Protein AF-A0A1B2Z4B9-F1 (afdb_monomer)

Secondary structure (DSSP, 8-state):
--------------------EEEEEEEETTEEEEEEE--TTS--EEEEEEEESSS-EEEEEEEEE-TT-SS-B-S-STT-SEEEEEEE----SS---EEEEEEESSTTPPPEEEEEE--TT-

Sequence (122 aa):
MKNWVFLLLFAFVICSCGTPKASVLQKSPSVFLVSVDKKATSPMDVIDVQLSDGEQWVSGSFQYIDESGSGEAILSSKGYDSFGLLVSAPKLPFNPIKAMVSYRTEKDGIIKSILVEFDSNN

Mean predicted aligned error: 9.07 Å

Nearest PDB structures (foldseek):
  6wn1-assembly2_F  TM=4.842E-01  e=2.095E-02  Homo sapiens
  5t33-assembly1_L  TM=4.746E-01  e=2.518E+00  Homo sapiens
  4imk-assembly1_D  TM=5.478E-01  e=7.387E+00  Homo sapiens
  6rcv-assembly1_B-2  TM=5.009E-01  e=9.162E+00  Homo sapiens
  2rcj-assembly1_C  TM=4.605E-01  e=7.796E+00  Homo sapiens

Solvent-accessible surface area (backbone atoms only — not comparable to full-atom values): 7235 Å² total; per-residue (Å²): 135,80,88,81,89,82,75,81,76,77,74,78,76,74,74,75,78,64,68,69,46,62,47,46,45,79,78,48,94,39,32,34,42,36,30,38,42,42,45,31,88,48,47,52,46,80,76,49,41,32,39,17,64,84,86,53,80,46,76,34,53,70,44,48,25,38,56,83,66,84,70,56,72,42,96,64,56,60,67,36,38,56,30,15,31,49,31,39,39,72,86,59,98,64,71,65,47,32,39,37,44,30,28,22,60,47,92,94,42,73,76,45,74,48,81,29,61,49,67,88,87,122

pLDDT: mean 84.18, std 16.45, range [40.69, 97.38]

Structure (mmCIF, N/CA/C/O backbone):
data_AF-A0A1B2Z4B9-F1
#
_entry.id   AF-A0A1B2Z4B9-F1
#
loop_
_atom_site.group_PDB
_atom_site.id
_atom_site.type_symbol
_atom_site.label_atom_id
_atom_site.label_alt_id
_atom_site.label_comp_id
_atom_site.label_asym_id
_atom_site.label_entity_id
_atom_site.label_seq_id
_atom_site.pdbx_PDB_ins_code
_atom_site.Cartn_x
_atom_site.Cartn_y
_atom_site.Cartn_z
_atom_site.occupancy
_atom_site.B_iso_or_equiv
_atom_site.auth_seq_id
_atom_site.auth_comp_id
_atom_site.auth_asym_id
_atom_site.auth_atom_id
_atom_site.pdbx_PDB_model_num
ATOM 1 N N . MET A 1 1 ? 36.233 47.214 -27.551 1.00 40.69 1 MET A N 1
ATOM 2 C CA . MET A 1 1 ? 35.372 46.434 -28.466 1.00 40.69 1 MET A CA 1
ATOM 3 C C . MET A 1 1 ? 35.390 44.977 -28.028 1.00 40.69 1 MET A C 1
ATOM 5 O O . MET A 1 1 ? 36.482 44.459 -27.864 1.00 40.69 1 MET A O 1
ATOM 9 N N . LYS A 1 2 ? 34.194 44.371 -27.892 1.00 42.38 2 LYS A N 1
ATOM 10 C CA . LYS A 1 2 ? 33.893 42.919 -27.866 1.00 42.38 2 LYS A CA 1
ATOM 11 C C . LYS A 1 2 ? 34.402 42.161 -26.617 1.00 42.38 2 LYS A C 1
ATOM 13 O O . LYS A 1 2 ? 35.585 41.887 -26.503 1.00 42.38 2 LYS A O 1
ATOM 18 N N . ASN A 1 3 ? 33.554 42.018 -25.583 1.00 50.06 3 ASN A N 1
ATOM 19 C CA . ASN A 1 3 ? 32.913 40.763 -25.112 1.00 50.06 3 ASN A CA 1
ATOM 20 C C . ASN A 1 3 ? 33.749 39.487 -25.400 1.00 50.06 3 ASN A C 1
ATOM 22 O O . ASN A 1 3 ? 34.344 39.354 -26.460 1.00 50.06 3 ASN A O 1
ATOM 26 N N . TRP A 1 4 ? 33.816 38.494 -24.522 1.00 49.75 4 TRP A N 1
ATOM 27 C CA . TRP A 1 4 ? 32.738 37.527 -24.336 1.00 49.75 4 TRP A CA 1
ATOM 28 C C . TRP A 1 4 ? 32.944 36.795 -23.000 1.00 49.75 4 TRP A C 1
ATOM 30 O O . TRP A 1 4 ? 33.949 36.124 -22.779 1.00 49.75 4 TRP A O 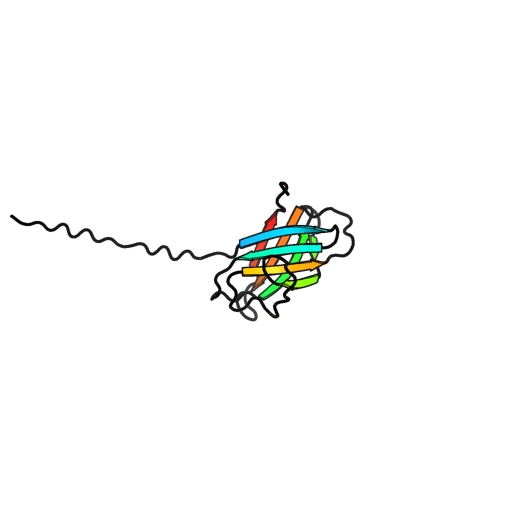1
ATOM 40 N N . VAL A 1 5 ? 31.958 36.943 -22.119 1.00 53.91 5 VAL A N 1
ATOM 41 C CA . VAL A 1 5 ? 31.769 36.158 -20.900 1.00 53.91 5 VAL A CA 1
ATOM 42 C C . VAL A 1 5 ? 31.387 34.738 -21.323 1.00 53.91 5 VAL A C 1
ATOM 44 O O . VAL A 1 5 ? 30.265 34.509 -21.765 1.00 53.91 5 VAL A O 1
ATOM 47 N N . PHE A 1 6 ? 32.306 33.781 -21.205 1.00 52.16 6 PHE A N 1
ATOM 48 C CA . PHE A 1 6 ? 31.961 32.358 -21.225 1.00 52.16 6 PHE A CA 1
ATOM 49 C C . PHE A 1 6 ? 31.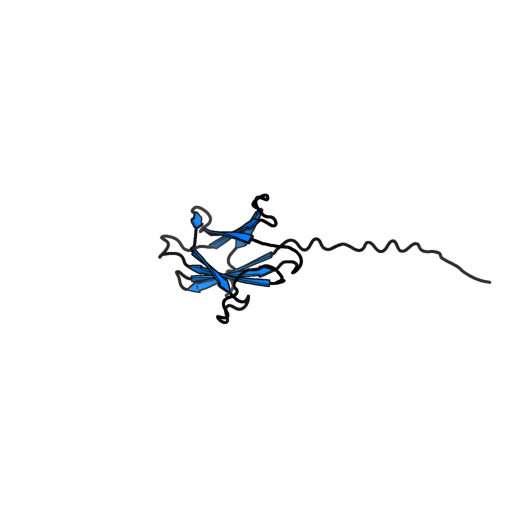630 31.932 -19.795 1.00 52.16 6 PHE A C 1
ATOM 51 O O . PHE A 1 6 ? 32.468 31.413 -19.061 1.00 52.16 6 PHE A O 1
ATOM 58 N N . LEU A 1 7 ? 30.393 32.211 -19.382 1.00 53.91 7 LEU A N 1
ATOM 59 C CA . LEU A 1 7 ? 29.827 31.614 -18.182 1.00 53.91 7 LEU A CA 1
ATOM 60 C C . LEU A 1 7 ? 29.443 30.176 -18.548 1.00 53.91 7 LEU A C 1
ATOM 62 O O . LEU A 1 7 ? 28.456 29.941 -19.244 1.00 53.91 7 LEU A O 1
ATOM 66 N N . LEU A 1 8 ? 30.263 29.218 -18.119 1.00 53.66 8 LEU A N 1
ATOM 67 C CA . LEU A 1 8 ? 29.933 27.796 -18.101 1.00 53.66 8 LEU A CA 1
ATOM 68 C C . LEU A 1 8 ? 28.735 27.600 -17.161 1.00 53.66 8 LEU A C 1
ATOM 70 O O . LEU A 1 8 ? 28.888 27.355 -15.966 1.00 53.66 8 LEU A O 1
ATOM 74 N N . LEU A 1 9 ? 27.525 27.738 -17.705 1.00 49.03 9 LEU A N 1
ATOM 75 C CA . LEU A 1 9 ? 26.314 27.199 -17.104 1.00 49.03 9 LEU A CA 1
ATOM 76 C C . LEU A 1 9 ? 26.423 25.672 -17.167 1.00 49.03 9 LEU A C 1
ATOM 78 O O . LEU A 1 9 ? 25.958 25.028 -18.106 1.00 49.03 9 LEU A O 1
ATOM 82 N N . PHE A 1 10 ? 27.050 25.086 -16.148 1.00 50.22 10 PHE A N 1
ATOM 83 C CA . PHE A 1 10 ? 26.734 23.724 -15.745 1.00 50.22 10 PHE A CA 1
ATOM 84 C C . PHE A 1 10 ? 25.274 23.744 -15.291 1.00 50.22 10 PHE A C 1
ATOM 86 O O . PHE A 1 10 ? 24.958 24.025 -14.135 1.00 50.22 10 PHE A O 1
ATOM 93 N N . ALA A 1 11 ? 24.368 23.517 -16.240 1.00 54.34 11 ALA A N 1
ATOM 94 C CA . ALA A 1 11 ? 23.000 23.165 -15.939 1.00 54.34 11 ALA A CA 1
ATOM 95 C C . ALA A 1 11 ? 23.060 21.857 -15.146 1.00 54.34 11 ALA A C 1
ATOM 97 O O . ALA A 1 11 ? 23.220 20.774 -15.710 1.00 54.34 11 ALA A O 1
ATOM 98 N N . PHE A 1 12 ? 22.981 21.970 -13.821 1.00 48.91 12 PHE A N 1
ATOM 99 C CA . PHE A 1 12 ? 22.549 20.878 -12.969 1.00 48.91 12 PHE A CA 1
ATOM 100 C C . PHE A 1 12 ? 21.146 20.511 -13.450 1.00 48.91 12 PHE A C 1
ATOM 102 O O . PHE A 1 12 ? 20.146 21.082 -13.017 1.00 48.91 12 PHE A O 1
ATOM 109 N N . VAL A 1 13 ? 21.069 19.569 -14.390 1.00 51.81 13 VAL A N 1
ATOM 110 C CA . VAL A 1 13 ? 19.873 18.765 -14.578 1.00 51.81 13 VAL A CA 1
ATOM 111 C C . VAL A 1 13 ? 19.759 17.982 -13.281 1.00 51.81 13 VAL A C 1
ATOM 113 O O . VAL A 1 13 ? 20.340 16.912 -13.117 1.00 51.81 13 VAL A O 1
ATOM 116 N N . ILE A 1 14 ? 19.080 18.581 -12.304 1.00 49.34 14 ILE A N 1
ATOM 117 C CA . ILE A 1 14 ? 18.505 17.866 -11.177 1.00 49.34 14 ILE A CA 1
ATOM 118 C C . ILE A 1 14 ? 17.572 16.841 -11.811 1.00 49.34 14 ILE A C 1
ATOM 120 O O . ILE A 1 14 ? 16.406 17.114 -12.090 1.00 49.34 14 ILE A O 1
ATOM 124 N N . CYS A 1 15 ? 18.119 15.660 -12.103 1.00 42.41 15 CYS A N 1
ATOM 125 C CA . CYS A 1 15 ? 17.355 14.444 -12.257 1.00 42.41 15 CYS A CA 1
ATOM 126 C C . CYS A 1 15 ? 16.574 14.316 -10.956 1.00 42.41 15 CYS A C 1
ATOM 128 O O . CYS A 1 15 ? 17.083 13.778 -9.977 1.00 42.41 15 CYS A O 1
ATOM 130 N N . SER A 1 16 ? 15.362 14.875 -10.928 1.00 43.75 16 SER A N 1
ATOM 131 C CA . SER A 1 16 ? 14.383 14.598 -9.894 1.00 43.75 16 SER A CA 1
ATOM 132 C C . SER A 1 16 ? 14.252 13.084 -9.877 1.00 43.75 16 SER A C 1
ATOM 134 O O . SER A 1 16 ? 13.671 12.472 -10.781 1.00 43.75 16 SER A O 1
ATOM 136 N N . CYS A 1 17 ? 14.917 12.446 -8.919 1.00 57.03 17 CYS A N 1
ATOM 137 C CA . CYS A 1 17 ? 14.692 11.059 -8.588 1.00 57.03 17 CYS A CA 1
ATOM 138 C C . CYS A 1 17 ? 13.316 11.072 -7.930 1.00 57.03 17 CYS A C 1
ATOM 140 O O . CYS A 1 17 ? 13.204 11.284 -6.731 1.00 57.03 17 CYS A O 1
ATOM 142 N N . GLY A 1 18 ? 12.272 11.056 -8.765 1.00 61.97 18 GLY A N 1
ATOM 143 C CA . GLY A 1 18 ? 10.878 11.100 -8.347 1.00 61.97 18 GLY A CA 1
ATOM 144 C C . GLY A 1 18 ? 10.574 9.867 -7.519 1.00 61.97 18 GLY A C 1
ATOM 145 O O . GLY A 1 18 ? 10.168 8.842 -8.063 1.00 61.97 18 GLY A O 1
ATOM 146 N N . THR A 1 19 ? 10.869 9.959 -6.226 1.00 80.19 19 THR A N 1
ATOM 147 C CA . THR A 1 19 ? 10.516 8.968 -5.223 1.00 80.19 19 THR A CA 1
ATOM 148 C C . THR A 1 19 ?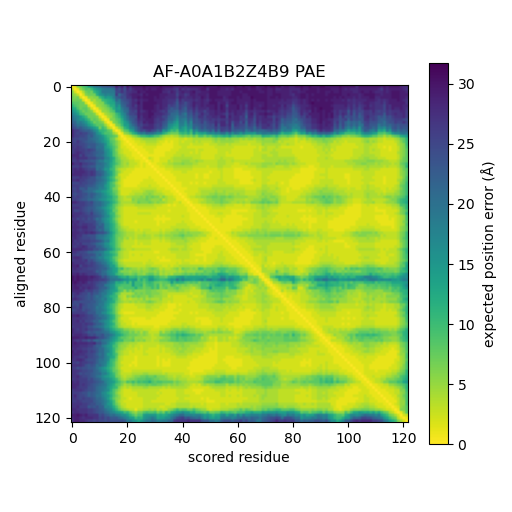 9.004 8.788 -5.269 1.00 80.19 19 THR A C 1
ATOM 150 O O . THR A 1 19 ? 8.298 9.802 -5.301 1.00 80.19 19 THR A O 1
ATOM 153 N N . PRO A 1 20 ? 8.506 7.541 -5.287 1.00 88.38 20 PRO A N 1
ATOM 154 C CA . PRO A 1 20 ? 7.079 7.291 -5.225 1.00 88.38 20 PRO A CA 1
ATOM 155 C C . PRO A 1 20 ? 6.441 7.997 -4.027 1.00 88.38 20 PRO A C 1
ATOM 157 O O . PRO A 1 20 ? 7.026 8.038 -2.940 1.00 88.38 20 PRO A O 1
ATOM 160 N N . LYS A 1 21 ? 5.250 8.549 -4.232 1.00 91.62 21 LYS A N 1
ATOM 161 C CA . LYS A 1 21 ? 4.428 9.176 -3.195 1.00 91.62 21 LYS A CA 1
ATOM 162 C C . LYS A 1 21 ? 3.094 8.460 -3.137 1.00 91.62 21 LYS A C 1
ATOM 164 O O . LYS A 1 21 ? 2.691 7.835 -4.111 1.00 91.62 21 LYS A O 1
ATOM 169 N N . ALA A 1 22 ? 2.425 8.541 -2.000 1.00 92.81 22 ALA A N 1
ATOM 170 C CA . ALA A 1 22 ? 1.086 8.006 -1.877 1.00 92.81 22 ALA A CA 1
ATOM 171 C C . ALA A 1 22 ? 0.232 8.876 -0.954 1.00 92.81 22 ALA A C 1
ATOM 173 O O . ALA A 1 22 ? 0.759 9.573 -0.085 1.00 92.81 22 ALA A O 1
ATOM 174 N N . SER A 1 23 ? -1.075 8.823 -1.166 1.00 93.38 23 SER A N 1
ATOM 175 C CA . SER A 1 23 ? -2.113 9.423 -0.332 1.00 93.38 23 SER A CA 1
ATOM 176 C C . SER A 1 23 ? -3.136 8.351 0.036 1.00 93.38 23 SER A C 1
ATOM 178 O O . SER A 1 23 ? -3.232 7.316 -0.625 1.00 93.38 23 SER A O 1
ATOM 180 N N . VAL A 1 24 ? -3.882 8.567 1.117 1.00 93.50 24 VAL A N 1
ATOM 181 C CA . VAL A 1 24 ? -4.911 7.629 1.568 1.00 93.50 24 VAL A CA 1
ATOM 182 C C . VAL A 1 24 ? -6.185 8.372 1.940 1.00 93.50 24 VAL A C 1
ATOM 184 O O . VAL A 1 24 ? -6.151 9.404 2.607 1.00 93.50 24 VAL A O 1
ATOM 187 N N . LEU A 1 25 ? -7.312 7.826 1.492 1.00 92.31 25 LEU A N 1
ATOM 188 C CA . LEU A 1 25 ? -8.654 8.324 1.747 1.00 92.31 25 LEU A CA 1
ATOM 189 C C . LEU A 1 25 ? -9.535 7.179 2.242 1.00 92.31 25 LEU A C 1
ATOM 191 O O . LEU A 1 25 ? -9.665 6.143 1.586 1.00 92.31 25 LEU A O 1
ATOM 195 N N . GLN A 1 26 ? -10.213 7.383 3.366 1.00 91.88 26 GLN A N 1
ATOM 196 C CA . GLN A 1 26 ? -11.235 6.453 3.825 1.00 91.88 26 GLN A CA 1
ATOM 197 C C . GLN A 1 26 ? -12.534 6.669 3.038 1.00 91.88 26 GLN A C 1
ATOM 199 O O . GLN A 1 26 ? -13.142 7.732 3.115 1.00 91.88 26 GLN A O 1
ATOM 204 N N . LYS A 1 27 ? -12.977 5.661 2.277 1.00 90.50 27 LYS A N 1
ATOM 205 C CA . LYS A 1 27 ? -14.263 5.703 1.553 1.00 90.50 27 LYS A CA 1
ATOM 206 C C . LYS A 1 27 ? -15.410 5.190 2.424 1.00 90.50 27 LYS A C 1
ATOM 208 O O . LYS A 1 27 ? -16.533 5.670 2.319 1.00 90.50 27 LYS A O 1
ATOM 213 N N . SER A 1 28 ? -15.133 4.197 3.268 1.00 89.88 28 SER A N 1
ATOM 214 C CA . SER A 1 28 ? -16.066 3.647 4.253 1.00 89.88 28 SER A CA 1
ATOM 215 C C . SER A 1 28 ? -15.290 3.009 5.422 1.00 89.88 28 SER A C 1
ATOM 217 O O . SER A 1 28 ? -14.064 2.902 5.350 1.00 89.88 28 SER A O 1
ATOM 219 N N . PRO A 1 29 ? -15.947 2.549 6.505 1.00 89.69 29 PRO A N 1
ATOM 220 C CA . PRO A 1 29 ? -15.262 1.934 7.649 1.00 89.69 29 PRO A CA 1
ATOM 221 C C . PRO A 1 29 ? -14.345 0.746 7.313 1.00 89.69 29 PRO A C 1
ATOM 223 O O . PRO A 1 29 ? -13.427 0.453 8.070 1.00 89.69 29 PRO A O 1
ATOM 226 N N . SER A 1 30 ? -14.596 0.059 6.198 1.00 92.12 30 SER A N 1
ATOM 227 C CA . SER A 1 30 ? -13.855 -1.128 5.756 1.00 92.12 30 SER A CA 1
ATOM 228 C C . SER A 1 30 ? -13.159 -0.951 4.405 1.00 92.12 30 SER A C 1
ATOM 230 O O . SER A 1 30 ? -12.514 -1.890 3.940 1.00 92.12 30 SER A O 1
ATOM 232 N N .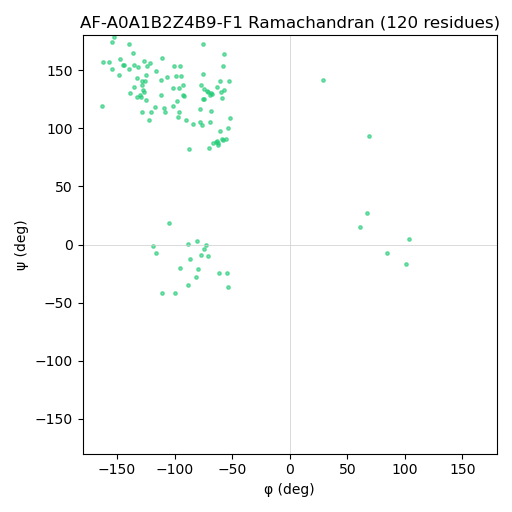 VAL A 1 31 ? -13.307 0.210 3.757 1.00 93.31 31 VAL A N 1
ATOM 233 C CA . VAL A 1 31 ? -12.801 0.459 2.401 1.00 93.31 31 VAL A CA 1
ATOM 234 C C . VAL A 1 31 ? -11.988 1.743 2.362 1.00 93.31 31 VAL A C 1
ATOM 236 O O . VAL A 1 31 ? -12.463 2.824 2.724 1.00 93.31 31 VAL A O 1
ATOM 239 N N . PHE A 1 32 ? -10.774 1.618 1.845 1.00 93.56 32 PHE A N 1
ATOM 240 C CA . PHE A 1 32 ? -9.780 2.675 1.776 1.00 93.56 32 PHE A CA 1
ATOM 241 C C . PHE A 1 32 ? -9.268 2.783 0.343 1.00 93.56 32 PHE A C 1
ATOM 243 O O . PHE A 1 32 ? -9.028 1.775 -0.319 1.00 93.56 32 PHE A O 1
ATOM 250 N N . LEU A 1 33 ? -9.112 4.007 -0.142 1.00 94.25 33 LEU A N 1
ATOM 251 C CA . LEU A 1 33 ? -8.464 4.303 -1.409 1.00 94.25 33 LEU A CA 1
ATOM 252 C C . LEU A 1 33 ? -7.051 4.788 -1.110 1.00 94.25 33 LEU A C 1
ATOM 254 O O . LEU A 1 33 ? -6.892 5.803 -0.437 1.00 94.25 33 LEU A O 1
ATOM 258 N N . VAL A 1 34 ? -6.046 4.078 -1.612 1.00 94.81 34 VAL A N 1
ATOM 259 C CA . VAL A 1 34 ? -4.655 4.535 -1.583 1.00 94.81 34 VAL A CA 1
ATOM 260 C C . VAL A 1 34 ? -4.244 4.910 -3.000 1.00 94.81 34 VAL A C 1
ATOM 262 O O . VAL A 1 34 ? -4.179 4.034 -3.858 1.00 94.81 34 VAL A O 1
ATOM 265 N N . SER A 1 35 ? -3.968 6.184 -3.253 1.00 95.00 35 SER A N 1
ATOM 266 C CA . SER A 1 35 ? -3.483 6.652 -4.557 1.00 95.00 35 SER A CA 1
ATOM 267 C C . SER A 1 35 ? -1.961 6.745 -4.515 1.00 95.00 35 SER A C 1
ATOM 269 O O . SER A 1 35 ? -1.401 7.218 -3.529 1.00 95.00 35 SER A O 1
ATOM 271 N N . VAL A 1 36 ? -1.282 6.254 -5.549 1.00 94.69 36 VAL A N 1
ATOM 272 C CA . VAL A 1 36 ? 0.181 6.176 -5.624 1.00 94.69 36 VAL A CA 1
ATOM 273 C C . VAL A 1 36 ? 0.669 6.888 -6.877 1.00 94.69 36 VAL A C 1
ATOM 275 O O . VAL A 1 36 ? 0.312 6.489 -7.982 1.00 94.69 36 VAL A O 1
ATOM 278 N N . ASP A 1 37 ? 1.562 7.857 -6.694 1.00 94.06 37 ASP A N 1
ATOM 279 C CA . ASP A 1 37 ? 2.278 8.559 -7.756 1.00 94.06 37 ASP A CA 1
ATOM 280 C C . ASP A 1 37 ? 3.701 8.016 -7.887 1.00 94.06 37 ASP A C 1
ATOM 282 O O . ASP A 1 37 ? 4.431 7.861 -6.902 1.00 94.06 37 ASP A O 1
ATOM 286 N N . LYS A 1 38 ? 4.147 7.773 -9.116 1.00 92.25 38 LYS A N 1
ATOM 287 C CA . LYS A 1 38 ? 5.502 7.324 -9.441 1.00 92.25 38 LYS A CA 1
ATOM 288 C C . LYS A 1 38 ? 5.906 7.762 -10.848 1.00 92.25 38 LYS A C 1
ATOM 290 O O . LYS A 1 38 ? 5.145 8.335 -11.612 1.00 92.25 38 LYS A O 1
ATOM 295 N N . LYS A 1 39 ? 7.134 7.444 -11.254 1.00 89.94 39 LYS A N 1
ATOM 296 C CA . LYS A 1 39 ? 7.492 7.535 -12.677 1.00 89.94 39 LYS A CA 1
ATOM 297 C C . LYS A 1 39 ? 6.858 6.374 -13.442 1.00 89.94 39 LYS A C 1
ATOM 299 O O . LYS A 1 39 ? 7.032 5.226 -13.032 1.00 89.94 39 LYS A O 1
ATOM 304 N N . ALA A 1 40 ? 6.244 6.636 -14.597 1.00 88.31 40 ALA A N 1
ATOM 305 C CA . ALA A 1 40 ? 5.722 5.588 -15.487 1.00 88.31 40 ALA A CA 1
ATOM 306 C C . ALA A 1 40 ? 6.780 4.528 -15.851 1.00 88.31 40 ALA A C 1
ATOM 308 O O . ALA A 1 40 ? 6.496 3.331 -15.890 1.00 88.31 40 ALA A O 1
ATOM 309 N N . THR A 1 41 ? 8.031 4.965 -16.030 1.00 87.19 41 THR A N 1
ATOM 310 C CA . THR A 1 41 ? 9.190 4.106 -16.319 1.00 87.19 41 THR A CA 1
ATOM 311 C C . THR A 1 41 ? 9.735 3.360 -15.102 1.00 87.19 41 THR A C 1
ATOM 313 O O . THR A 1 41 ? 10.589 2.492 -15.260 1.00 87.19 41 THR A O 1
ATOM 316 N N . SER A 1 42 ? 9.269 3.679 -13.892 1.00 86.81 42 SER A N 1
ATOM 317 C CA . SER A 1 42 ? 9.624 2.955 -12.677 1.00 86.81 42 SER A CA 1
ATOM 318 C C . SER A 1 42 ? 8.608 1.829 -12.459 1.00 86.81 42 SER A C 1
ATOM 320 O O . SER A 1 42 ? 7.446 2.101 -12.128 1.00 86.81 42 SER A O 1
ATOM 322 N N . PRO A 1 43 ? 8.993 0.560 -12.679 1.00 86.12 43 PRO A N 1
ATOM 323 C CA . PRO A 1 43 ? 8.151 -0.566 -12.305 1.00 86.12 43 PRO A CA 1
ATOM 324 C C . PRO A 1 43 ? 7.903 -0.562 -10.794 1.00 86.12 43 PRO A C 1
ATOM 326 O O . PRO A 1 43 ? 8.795 -0.266 -10.002 1.00 86.12 43 PRO A O 1
ATOM 329 N N . MET A 1 44 ? 6.678 -0.902 -10.409 1.00 92.38 44 MET A N 1
ATOM 330 C CA . MET A 1 44 ? 6.268 -1.059 -9.021 1.00 92.38 44 MET A CA 1
ATOM 331 C C . MET A 1 44 ? 5.371 -2.289 -8.947 1.00 92.38 44 MET A C 1
ATOM 333 O O . MET A 1 44 ? 4.468 -2.440 -9.759 1.00 92.38 44 MET A O 1
ATOM 337 N N . ASP A 1 45 ? 5.655 -3.186 -8.018 1.00 93.12 45 ASP A N 1
ATOM 338 C CA . ASP A 1 45 ? 4.855 -4.373 -7.734 1.00 93.12 45 ASP A CA 1
ATOM 339 C C . ASP A 1 45 ? 4.462 -4.295 -6.262 1.00 93.12 45 ASP A C 1
ATOM 341 O O . ASP A 1 45 ? 5.333 -4.386 -5.391 1.00 93.12 45 ASP A O 1
ATOM 345 N N . VAL A 1 46 ? 3.185 -4.005 -5.997 1.00 95.38 46 VAL A N 1
ATOM 346 C CA . VAL A 1 46 ? 2.656 -3.878 -4.635 1.00 95.38 46 VAL A CA 1
ATOM 347 C C . VAL A 1 46 ? 2.506 -5.273 -4.050 1.00 95.38 46 VAL A C 1
ATOM 349 O O . VAL A 1 46 ? 1.868 -6.141 -4.640 1.00 95.38 46 VAL A O 1
ATOM 352 N N . ILE A 1 47 ? 3.125 -5.471 -2.892 1.00 95.81 47 ILE A N 1
ATOM 353 C CA . ILE A 1 47 ? 3.195 -6.751 -2.189 1.00 95.81 47 ILE A CA 1
ATOM 354 C C . ILE A 1 47 ? 2.163 -6.804 -1.068 1.00 95.81 47 ILE A C 1
ATOM 356 O O . ILE A 1 47 ? 1.523 -7.831 -0.874 1.00 95.81 47 ILE A O 1
ATOM 360 N N . ASP A 1 48 ? 2.011 -5.702 -0.334 1.00 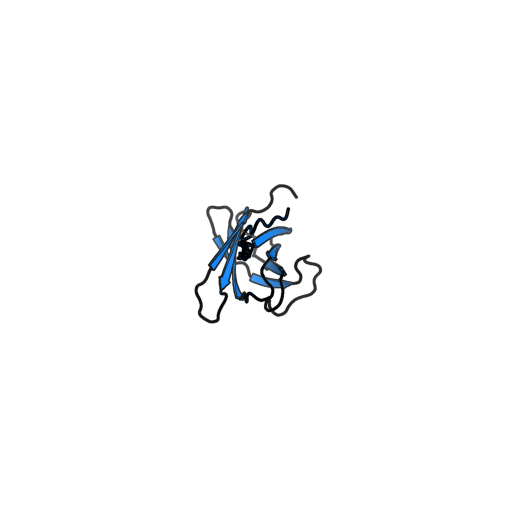96.88 48 ASP A N 1
ATOM 361 C CA . ASP A 1 48 ? 1.093 -5.611 0.796 1.00 96.88 48 ASP A CA 1
ATOM 362 C C . ASP A 1 48 ? 0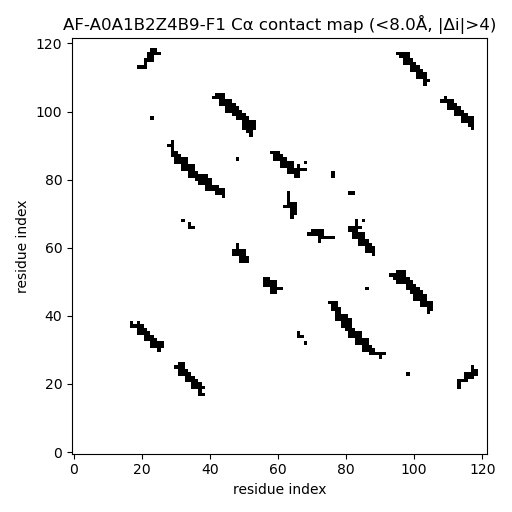.659 -4.160 1.015 1.00 96.88 48 ASP A C 1
ATOM 364 O O . ASP A 1 48 ? 1.418 -3.222 0.737 1.00 96.88 48 ASP A O 1
ATOM 368 N N . VAL A 1 49 ? -0.546 -3.990 1.551 1.00 97.19 49 VAL A N 1
ATOM 369 C CA . VAL A 1 49 ? -1.033 -2.708 2.054 1.00 97.19 49 VAL A CA 1
ATOM 370 C C . VAL A 1 49 ? -1.552 -2.914 3.466 1.00 97.19 49 VAL A C 1
ATOM 372 O O . VAL A 1 49 ? -2.547 -3.604 3.677 1.00 97.19 49 VAL A O 1
ATOM 375 N N . GLN A 1 50 ? -0.882 -2.297 4.433 1.00 97.19 50 GLN A N 1
ATOM 376 C CA . GLN A 1 50 ? -1.236 -2.414 5.844 1.00 97.19 50 GLN A CA 1
ATOM 377 C C . GLN A 1 50 ? -1.884 -1.135 6.354 1.00 97.19 50 GLN A C 1
ATOM 379 O O . GLN A 1 50 ? -1.489 -0.038 5.967 1.00 97.19 50 GLN A O 1
ATOM 384 N N . LEU A 1 51 ? -2.851 -1.288 7.250 1.00 96.25 51 LEU A N 1
ATOM 385 C CA . LEU A 1 51 ? -3.573 -0.217 7.928 1.00 96.25 51 LEU A CA 1
ATOM 386 C C . LEU A 1 51 ? -3.199 -0.214 9.411 1.00 96.25 51 LEU A C 1
ATOM 388 O O . LEU A 1 51 ? -3.041 -1.283 10.007 1.00 96.25 51 LEU A O 1
ATOM 392 N N . SER A 1 52 ? -3.070 0.973 10.002 1.00 95.31 52 SER A N 1
ATOM 393 C CA . SER A 1 52 ? -2.637 1.123 11.393 1.00 95.31 52 SER A CA 1
ATOM 394 C C . SER A 1 52 ? -3.238 2.334 12.086 1.00 95.31 52 SER A C 1
ATOM 396 O O . SER A 1 52 ? -3.415 3.383 11.469 1.00 95.31 52 SER A O 1
ATOM 398 N N . ASP A 1 53 ? -3.502 2.198 13.383 1.00 93.88 53 ASP A N 1
ATOM 399 C CA . ASP A 1 53 ? -3.799 3.292 14.316 1.00 93.88 53 ASP A CA 1
ATOM 400 C C . ASP A 1 53 ? -2.534 3.902 14.966 1.00 93.88 53 ASP A C 1
ATOM 402 O O . ASP A 1 53 ? -2.624 4.833 15.761 1.00 93.88 53 ASP A O 1
ATOM 406 N N . GLY A 1 54 ? -1.345 3.400 14.615 1.00 92.94 54 GLY A N 1
ATOM 407 C CA . GLY A 1 54 ? -0.059 3.747 15.224 1.00 92.94 54 GLY A CA 1
ATOM 408 C C . GLY A 1 54 ? 0.457 2.714 16.229 1.00 92.94 54 GLY A C 1
ATOM 409 O O . GLY A 1 54 ? 1.657 2.704 16.503 1.00 92.94 54 GLY A O 1
ATOM 410 N N . GLU A 1 55 ? -0.398 1.816 16.719 1.00 94.00 55 GLU A N 1
ATOM 411 C CA . GLU A 1 55 ? -0.028 0.748 17.655 1.00 94.00 55 GLU A CA 1
ATOM 412 C C . GLU A 1 55 ? -0.102 -0.630 16.993 1.00 94.00 55 GLU A C 1
ATOM 414 O O . GLU A 1 55 ? 0.782 -1.470 17.175 1.00 94.00 55 GLU A O 1
ATOM 419 N N . GLN A 1 56 ? -1.144 -0.859 16.195 1.00 94.56 56 GLN A N 1
ATOM 420 C CA . GLN A 1 56 ? -1.455 -2.148 15.585 1.00 94.56 56 GLN A CA 1
ATOM 421 C C . GLN A 1 56 ? -1.371 -2.055 14.064 1.00 94.56 56 GLN A C 1
ATOM 423 O O . GLN A 1 56 ? -1.650 -1.009 13.487 1.00 94.56 56 GLN A O 1
ATOM 428 N N . TRP A 1 57 ? -1.004 -3.152 13.401 1.00 95.00 57 TRP A N 1
ATOM 429 C CA . TRP A 1 57 ? -0.913 -3.230 11.940 1.00 95.00 57 TRP A CA 1
ATOM 430 C C . TRP A 1 57 ? -1.728 -4.413 11.424 1.00 95.00 57 TRP A C 1
ATOM 432 O O . TRP A 1 57 ? -1.595 -5.527 11.931 1.00 95.00 57 TRP A O 1
ATOM 442 N N . VAL A 1 58 ? -2.563 -4.176 10.410 1.00 95.38 58 VAL A N 1
ATOM 443 C CA . VAL A 1 58 ? -3.375 -5.213 9.754 1.00 95.38 58 VAL A CA 1
ATOM 444 C C . VAL A 1 58 ? -3.255 -5.086 8.239 1.00 95.38 58 VAL A C 1
ATOM 446 O O . VAL A 1 58 ? -3.504 -4.014 7.690 1.00 95.38 58 VAL A O 1
ATOM 449 N N . SER A 1 59 ? -2.909 -6.181 7.559 1.00 96.25 59 SER A N 1
ATOM 450 C CA . SER A 1 59 ? -2.908 -6.252 6.093 1.00 96.25 59 SER A CA 1
ATOM 451 C C . SER A 1 59 ? -4.334 -6.251 5.539 1.00 96.25 59 SER A C 1
ATOM 453 O O . SER A 1 59 ? -5.193 -7.019 5.981 1.00 96.25 59 SER A O 1
ATOM 455 N N . GLY A 1 60 ? -4.581 -5.393 4.553 1.00 95.25 60 GLY A N 1
ATOM 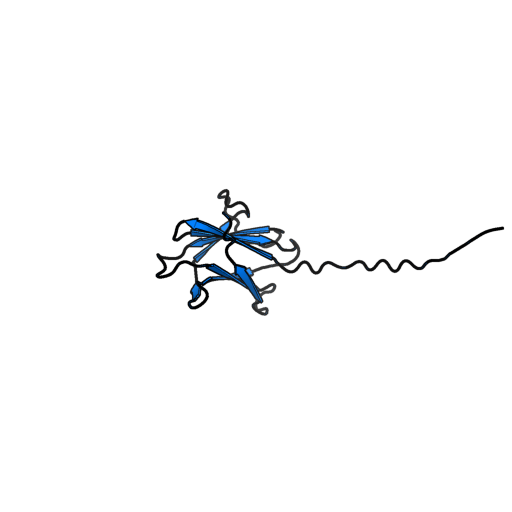456 C CA . GLY A 1 60 ? -5.814 -5.358 3.776 1.00 95.25 60 GLY A CA 1
ATOM 457 C C . GLY A 1 60 ? -5.685 -6.147 2.474 1.00 95.25 60 GLY A C 1
ATOM 458 O O . GLY A 1 60 ? -4.605 -6.277 1.902 1.00 95.25 60 GLY A O 1
ATOM 459 N N . SER A 1 61 ? -6.808 -6.651 1.967 1.00 95.56 61 SER A N 1
ATOM 460 C CA . SER A 1 61 ? -6.874 -7.132 0.582 1.00 95.56 61 SER A CA 1
ATOM 461 C C . SER A 1 61 ? -6.963 -5.931 -0.349 1.00 95.56 61 SER A C 1
ATOM 463 O O . SER A 1 61 ? -7.716 -5.009 -0.054 1.00 95.56 61 SER A O 1
ATOM 465 N N . PHE A 1 62 ? -6.239 -5.921 -1.466 1.00 94.69 62 PHE A N 1
ATOM 466 C CA . PHE A 1 62 ? -6.252 -4.778 -2.379 1.00 94.69 62 PHE A CA 1
ATOM 467 C C . PHE A 1 62 ? -6.460 -5.179 -3.838 1.00 94.69 62 PHE A C 1
ATOM 469 O O . PHE A 1 62 ? -6.093 -6.273 -4.266 1.00 94.69 62 PHE A O 1
ATOM 476 N N . GLN A 1 63 ? -7.029 -4.252 -4.604 1.00 94.62 63 GLN A N 1
ATOM 477 C CA . GLN A 1 63 ? -7.163 -4.332 -6.054 1.00 94.62 63 GLN A CA 1
ATOM 478 C C . GLN A 1 63 ? -6.625 -3.049 -6.693 1.00 94.62 63 GLN A C 1
ATOM 480 O O . GLN A 1 63 ? -6.858 -1.957 -6.177 1.00 94.62 63 GLN A O 1
ATOM 485 N N . TYR A 1 64 ? -5.935 -3.180 -7.826 1.00 94.06 64 TYR A N 1
ATOM 486 C CA . TYR A 1 64 ? -5.521 -2.036 -8.635 1.00 94.06 64 TYR A CA 1
ATOM 487 C C . TYR A 1 64 ? -6.726 -1.408 -9.347 1.00 94.06 64 TYR A C 1
ATOM 489 O O . TYR A 1 64 ? -7.521 -2.094 -9.993 1.00 94.06 64 TYR A O 1
ATOM 497 N N . ILE A 1 65 ? -6.835 -0.091 -9.251 1.00 94.12 65 ILE A N 1
ATOM 498 C CA . ILE A 1 65 ? -7.879 0.737 -9.860 1.00 94.12 65 ILE A CA 1
ATOM 499 C C . ILE A 1 65 ? -7.247 2.019 -10.409 1.00 94.12 65 ILE A C 1
ATOM 501 O O . ILE A 1 65 ? -6.067 2.292 -10.174 1.00 94.12 65 ILE A O 1
ATOM 505 N N . ASP A 1 66 ? -8.023 2.817 -11.132 1.00 89.88 66 ASP A N 1
ATOM 506 C CA . ASP A 1 66 ? -7.637 4.190 -11.444 1.00 89.88 66 ASP A CA 1
ATOM 507 C C . ASP A 1 66 ? -7.388 5.028 -10.166 1.00 89.88 66 ASP A C 1
ATOM 509 O O . ASP A 1 66 ? -7.928 4.747 -9.091 1.00 89.88 66 ASP A O 1
ATOM 513 N N . GLU A 1 67 ? -6.550 6.0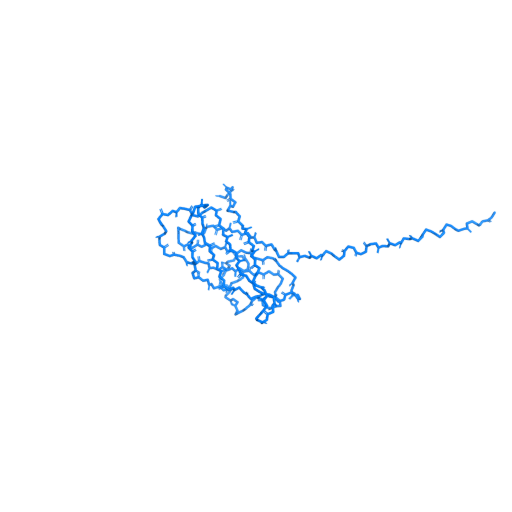63 -10.273 1.00 84.38 67 GLU A N 1
ATOM 514 C CA . GLU A 1 67 ? -6.145 6.911 -9.137 1.00 84.38 67 GLU A CA 1
ATOM 515 C C . GLU A 1 67 ? -7.307 7.660 -8.463 1.00 84.38 67 GLU A C 1
ATOM 517 O O . GLU A 1 67 ? -7.214 8.018 -7.286 1.00 84.38 67 GLU A O 1
ATOM 522 N N . SER A 1 68 ? -8.396 7.891 -9.204 1.00 80.81 68 SER A N 1
ATOM 523 C CA . SER A 1 68 ? -9.567 8.654 -8.767 1.00 80.81 68 SER A CA 1
ATOM 524 C C . SER A 1 68 ? -10.594 7.789 -8.026 1.00 80.81 68 SER A C 1
ATOM 526 O O . SER A 1 68 ? -11.503 8.302 -7.364 1.00 80.81 68 SER A O 1
ATOM 528 N N . GLY A 1 69 ? -10.440 6.464 -8.100 1.00 78.19 69 GLY A N 1
ATOM 529 C CA . GLY A 1 69 ? -11.415 5.493 -7.627 1.00 78.19 69 GLY A CA 1
ATOM 530 C C . GLY A 1 69 ? -12.712 5.486 -8.432 1.00 78.19 69 GLY A C 1
ATOM 531 O O . GLY A 1 69 ? -13.750 5.135 -7.872 1.00 78.19 69 GLY A O 1
ATOM 532 N N . SER A 1 70 ? -12.670 5.876 -9.713 1.00 75.06 70 SER A N 1
ATOM 533 C CA . SER A 1 70 ? -13.839 5.935 -10.605 1.00 75.06 70 SER A CA 1
ATOM 534 C C . SER A 1 70 ? -14.371 4.559 -11.025 1.00 75.06 70 SER A C 1
ATOM 536 O O . SER A 1 70 ? -15.491 4.458 -11.523 1.00 75.06 70 SER A O 1
ATOM 538 N N . GLY A 1 71 ? -13.623 3.493 -10.728 1.00 64.69 71 GLY A N 1
ATOM 539 C CA . GLY A 1 71 ? -14.079 2.107 -10.825 1.00 64.69 71 GLY A CA 1
ATOM 540 C C . GLY A 1 71 ? -13.548 1.358 -12.044 1.00 64.69 71 GLY A C 1
ATOM 541 O O . GLY A 1 71 ? -13.909 0.195 -12.230 1.00 64.69 71 GLY A O 1
ATOM 542 N N . GLU A 1 72 ? -12.667 1.965 -12.845 1.00 80.75 72 GLU A N 1
ATOM 543 C CA . GLU A 1 72 ? -11.942 1.230 -13.879 1.00 80.75 72 GLU A CA 1
ATOM 544 C C . GLU A 1 72 ? -10.808 0.436 -13.224 1.00 80.75 72 GLU A C 1
ATOM 546 O O . GLU A 1 72 ? -9.798 0.977 -12.766 1.00 80.75 72 GLU A O 1
ATOM 551 N N . ALA A 1 73 ? -11.001 -0.880 -13.127 1.00 85.81 73 ALA A N 1
ATOM 552 C CA . ALA A 1 73 ? -9.983 -1.774 -12.603 1.00 85.81 73 ALA A CA 1
ATOM 553 C C . ALA A 1 73 ? -8.788 -1.833 -13.561 1.00 85.81 73 ALA A C 1
ATOM 555 O O . ALA A 1 73 ? -8.936 -2.113 -14.752 1.00 85.81 73 ALA A O 1
ATOM 556 N N . ILE A 1 74 ? -7.591 -1.641 -13.015 1.00 85.69 74 ILE A N 1
ATOM 557 C CA . ILE A 1 74 ? -6.338 -1.815 -13.747 1.00 85.69 74 ILE A CA 1
ATOM 558 C C . ILE A 1 74 ? -5.777 -3.202 -13.404 1.00 85.69 74 ILE A C 1
ATOM 560 O O . ILE A 1 74 ? -5.930 -3.691 -12.290 1.00 85.69 74 ILE A O 1
ATOM 564 N N . LEU A 1 75 ? -5.125 -3.874 -14.357 1.00 85.25 75 LEU A N 1
ATOM 565 C CA . LEU A 1 75 ? -4.546 -5.207 -14.120 1.00 85.25 75 LEU A CA 1
ATOM 566 C C . LEU A 1 75 ? -3.175 -5.158 -13.417 1.00 85.25 75 LEU A C 1
ATOM 568 O O . LEU A 1 75 ? -2.801 -6.109 -12.736 1.00 85.25 75 LEU A O 1
ATOM 572 N N . SER A 1 76 ? -2.401 -4.079 -13.602 1.00 86.38 76 SER A N 1
ATOM 573 C CA . SER A 1 76 ? -1.116 -3.841 -12.923 1.00 86.38 76 SER A CA 1
ATOM 574 C C . SER A 1 76 ? -0.696 -2.367 -12.992 1.00 86.38 76 SER A C 1
ATOM 576 O O . SER A 1 76 ? -1.041 -1.683 -13.947 1.00 86.38 76 SER A O 1
ATOM 578 N N . SER A 1 77 ? 0.151 -1.901 -12.074 1.00 87.44 77 SER A N 1
ATOM 579 C CA . SER A 1 77 ? 0.693 -0.526 -12.062 1.00 87.44 77 SER A CA 1
ATOM 580 C C . SER A 1 77 ? 1.875 -0.277 -13.022 1.00 87.44 77 SER A C 1
ATOM 582 O O . SER A 1 77 ? 2.478 0.806 -13.042 1.00 87.44 77 SER A O 1
ATOM 584 N N . LYS A 1 78 ? 2.267 -1.274 -13.826 1.00 89.12 78 LYS A N 1
ATOM 585 C CA . LYS A 1 78 ? 3.384 -1.147 -14.777 1.00 89.12 78 LYS A CA 1
ATOM 586 C C . LYS A 1 78 ? 3.004 -0.201 -15.916 1.00 89.12 78 LYS A C 1
ATOM 588 O O . LYS A 1 78 ? 1.978 -0.395 -16.552 1.00 89.12 78 LYS A O 1
ATOM 593 N N . GLY A 1 79 ? 3.853 0.789 -16.191 1.00 87.94 79 GLY A N 1
ATOM 594 C CA . GLY A 1 79 ? 3.629 1.768 -17.262 1.00 87.94 79 GLY A CA 1
ATOM 595 C C . GLY A 1 79 ? 2.742 2.959 -16.888 1.00 87.94 79 GLY A C 1
ATOM 596 O O . GLY A 1 79 ? 2.693 3.907 -17.660 1.00 87.94 79 GLY A O 1
ATOM 597 N N . TYR A 1 80 ? 2.119 2.954 -15.707 1.00 90.81 80 TYR A N 1
ATOM 598 C CA . TYR A 1 80 ? 1.335 4.081 -15.195 1.00 90.81 80 TYR A CA 1
ATOM 599 C C . TYR A 1 80 ? 2.200 4.996 -14.321 1.00 90.81 80 TYR A C 1
ATOM 601 O O . TYR A 1 80 ? 3.012 4.513 -13.526 1.00 90.81 80 TYR A O 1
ATOM 609 N N . ASP A 1 81 ? 2.075 6.307 -14.472 1.00 92.44 81 ASP A N 1
ATOM 610 C CA . ASP A 1 81 ? 2.658 7.300 -13.562 1.00 92.44 81 ASP A CA 1
ATOM 611 C C . ASP A 1 81 ? 1.828 7.481 -12.286 1.00 92.44 81 ASP A C 1
ATOM 613 O O . ASP A 1 81 ? 2.397 7.827 -11.255 1.00 92.44 81 ASP A O 1
ATOM 617 N N . SER A 1 82 ? 0.549 7.117 -12.299 1.00 92.75 82 SER A N 1
ATOM 618 C CA . SER A 1 82 ? -0.258 7.002 -11.087 1.00 92.75 82 SER A CA 1
ATOM 619 C C . SER A 1 82 ? -1.255 5.843 -11.138 1.00 92.75 82 SER A C 1
ATOM 621 O O . SER A 1 82 ? -1.629 5.349 -12.201 1.00 92.75 82 SER A O 1
ATOM 623 N N . PHE A 1 83 ? -1.644 5.334 -9.971 1.00 94.69 83 PHE A N 1
ATOM 624 C CA . PHE A 1 83 ? -2.669 4.295 -9.847 1.00 94.69 83 PHE A CA 1
ATOM 625 C C . PHE A 1 83 ? -3.303 4.318 -8.456 1.00 94.69 83 PHE A C 1
ATOM 627 O O . PHE A 1 83 ? -2.695 4.773 -7.489 1.00 94.69 83 PHE A O 1
ATOM 634 N N . GLY A 1 84 ? -4.518 3.789 -8.346 1.00 94.94 84 GLY A N 1
ATOM 635 C CA . GLY A 1 84 ? -5.196 3.575 -7.077 1.00 94.94 84 GLY A CA 1
ATOM 636 C C . GLY A 1 84 ? -5.108 2.120 -6.614 1.00 94.94 84 GLY A C 1
ATOM 637 O O . GLY A 1 84 ? -5.004 1.179 -7.406 1.00 94.94 84 GLY A O 1
ATOM 638 N N . LEU A 1 85 ? -5.181 1.933 -5.304 1.00 95.25 85 LEU A N 1
ATOM 639 C CA . LEU A 1 85 ? -5.358 0.654 -4.636 1.00 95.25 85 LEU A CA 1
ATOM 640 C C . LEU A 1 85 ? -6.638 0.746 -3.811 1.00 95.25 85 LEU A C 1
ATOM 642 O O . LEU A 1 85 ? -6.712 1.514 -2.849 1.00 95.25 85 LEU A O 1
ATOM 646 N N . LEU A 1 86 ? -7.646 -0.038 -4.187 1.00 95.25 86 LEU A N 1
ATOM 647 C CA . LEU A 1 86 ? -8.851 -0.195 -3.388 1.00 95.25 86 LEU A CA 1
ATOM 648 C C . LEU A 1 86 ? -8.586 -1.260 -2.331 1.00 95.25 86 LEU A C 1
ATOM 650 O O . LEU A 1 86 ? -8.556 -2.451 -2.638 1.00 95.25 86 LEU A O 1
ATOM 654 N N . VAL A 1 87 ? -8.366 -0.825 -1.097 1.00 95.25 87 VAL A N 1
ATOM 655 C CA . VAL A 1 87 ? -8.014 -1.681 0.032 1.00 95.25 87 VAL A CA 1
ATOM 656 C C . VAL A 1 87 ? -9.271 -1.982 0.837 1.00 95.25 87 VAL A C 1
ATOM 658 O O . VAL A 1 87 ? -9.960 -1.077 1.304 1.00 95.25 87 VAL A O 1
ATOM 661 N N . SER A 1 88 ? -9.562 -3.264 1.010 1.00 94.38 88 SER A N 1
ATOM 662 C CA . SER A 1 88 ? -10.647 -3.776 1.836 1.00 94.38 88 SER A CA 1
ATOM 663 C C . SER A 1 88 ? -10.078 -4.494 3.052 1.00 94.38 88 SER A C 1
ATOM 665 O O . SER A 1 88 ? -9.250 -5.400 2.925 1.00 94.38 88 SER A O 1
ATOM 667 N N . ALA A 1 89 ? -10.557 -4.119 4.232 1.00 90.81 89 ALA A N 1
ATOM 668 C CA . ALA A 1 89 ? -10.260 -4.801 5.483 1.00 90.81 89 ALA A CA 1
ATOM 669 C C . ALA A 1 89 ? -11.571 -5.209 6.172 1.00 90.81 89 ALA A C 1
ATOM 671 O O . ALA A 1 89 ? -12.567 -4.488 6.068 1.00 90.81 89 ALA A O 1
ATOM 672 N N . PRO A 1 90 ? -11.617 -6.351 6.883 1.00 85.62 90 PRO A N 1
ATOM 673 C CA . PRO A 1 90 ? -12.741 -6.649 7.765 1.00 85.62 90 PRO A CA 1
ATOM 674 C C . PRO A 1 90 ? -12.899 -5.534 8.806 1.00 85.62 90 PRO A C 1
ATOM 676 O O . PRO A 1 90 ? -11.980 -4.746 9.015 1.00 85.62 90 PRO A O 1
ATOM 679 N N . LYS A 1 91 ? -14.059 -5.468 9.473 1.00 84.69 91 LYS A N 1
ATOM 680 C CA . LYS A 1 91 ? -14.309 -4.461 10.515 1.00 84.69 91 LYS A CA 1
ATOM 681 C C . LYS A 1 91 ? -13.172 -4.485 11.543 1.00 84.69 91 LYS A C 1
ATOM 683 O O . LYS A 1 91 ? -13.057 -5.438 12.313 1.00 84.69 91 LYS A O 1
ATOM 688 N N . LEU A 1 92 ? -12.347 -3.442 11.520 1.00 87.25 92 LEU A N 1
ATOM 689 C CA . LEU A 1 92 ? -11.183 -3.330 12.382 1.00 87.25 92 LEU A CA 1
ATOM 690 C C . LEU A 1 92 ? -11.631 -2.966 13.805 1.00 87.25 92 LEU A C 1
ATOM 692 O O . LEU A 1 92 ? -12.620 -2.244 13.973 1.00 87.25 92 LEU A O 1
ATOM 696 N N . PRO A 1 93 ? -10.928 -3.453 14.841 1.00 87.12 93 PRO A N 1
ATOM 697 C CA . PRO A 1 93 ? -11.195 -3.060 16.223 1.00 87.12 93 PRO A CA 1
ATOM 698 C C . PRO A 1 93 ? -10.698 -1.638 16.541 1.00 87.12 93 PRO A C 1
ATOM 700 O O . PRO A 1 93 ? -10.931 -1.150 17.643 1.00 87.12 93 PRO A O 1
ATOM 703 N N . PHE A 1 94 ? -10.037 -0.980 15.585 1.00 89.88 94 PHE A N 1
ATOM 704 C CA . PHE A 1 94 ? -9.481 0.366 15.680 1.00 89.88 94 PHE A CA 1
ATOM 705 C C . PHE A 1 94 ? -9.786 1.175 14.411 1.00 89.88 94 PHE A C 1
ATOM 707 O O . PHE A 1 94 ? -10.144 0.612 13.375 1.00 89.88 94 PHE A O 1
ATOM 714 N N . ASN A 1 95 ? -9.611 2.496 14.490 1.00 90.38 95 ASN A N 1
ATOM 715 C CA . ASN A 1 95 ? -9.714 3.400 13.346 1.00 90.38 95 ASN A CA 1
ATOM 716 C C . ASN A 1 95 ? -8.311 3.659 12.776 1.00 90.38 95 ASN A C 1
ATOM 718 O O . ASN A 1 95 ? -7.495 4.266 13.471 1.00 90.38 95 ASN A O 1
ATOM 722 N N . PRO A 1 96 ? -8.001 3.218 11.545 1.00 92.19 96 PRO A N 1
ATOM 723 C CA . PRO A 1 96 ? -6.701 3.481 10.946 1.00 92.19 96 PRO A CA 1
ATOM 724 C C . PRO A 1 96 ? -6.457 4.977 10.745 1.00 92.19 96 PRO A C 1
ATOM 726 O O . PRO A 1 96 ? -7.318 5.686 10.232 1.00 92.19 96 PRO A O 1
ATOM 729 N N . ILE A 1 97 ? -5.256 5.424 11.102 1.00 93.69 97 ILE A N 1
ATOM 730 C CA . ILE A 1 97 ? -4.740 6.773 10.840 1.00 93.69 97 ILE A CA 1
ATOM 731 C C . ILE A 1 97 ? -3.520 6.760 9.912 1.00 93.69 97 ILE A C 1
ATOM 733 O O . ILE A 1 97 ? -3.060 7.817 9.482 1.00 93.69 97 ILE A O 1
ATOM 737 N N . LYS A 1 98 ? -2.981 5.575 9.588 1.00 94.75 98 LYS A N 1
ATOM 738 C CA . LYS A 1 98 ? -1.846 5.390 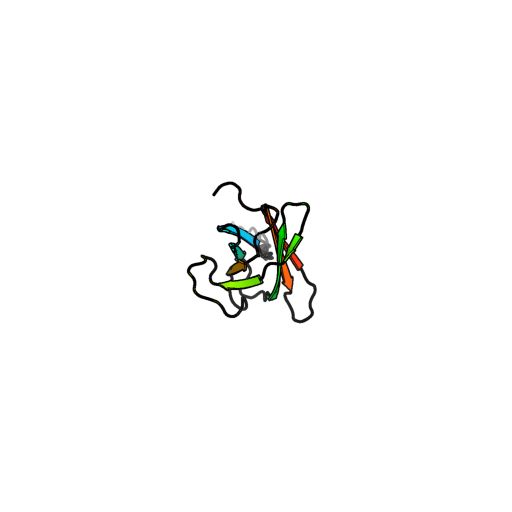8.676 1.00 94.75 98 LYS A CA 1
ATOM 739 C C . LYS A 1 98 ? -2.049 4.184 7.768 1.00 94.75 98 LYS A C 1
ATOM 741 O O . LYS A 1 98 ? -2.693 3.204 8.147 1.00 94.75 98 LYS A O 1
ATOM 746 N N . ALA A 1 99 ? -1.457 4.254 6.583 1.00 96.38 99 ALA A N 1
ATOM 747 C CA . ALA A 1 99 ? -1.328 3.148 5.651 1.00 96.38 99 ALA A CA 1
ATOM 748 C C . ALA A 1 99 ? 0.142 2.954 5.260 1.00 96.38 99 ALA A C 1
ATOM 750 O O . ALA A 1 99 ? 0.873 3.923 5.054 1.00 96.38 99 ALA A O 1
ATOM 751 N N . MET A 1 100 ? 0.577 1.704 5.136 1.00 97.31 100 MET A N 1
ATOM 752 C CA . MET A 1 100 ? 1.897 1.350 4.624 1.00 97.31 100 MET A CA 1
ATOM 753 C C . MET A 1 100 ? 1.749 0.547 3.337 1.00 97.31 100 MET A C 1
ATOM 755 O O . MET A 1 100 ? 1.192 -0.548 3.350 1.00 97.31 100 MET A O 1
ATOM 759 N N . VAL A 1 101 ? 2.277 1.081 2.237 1.00 97.38 101 VAL A N 1
ATOM 760 C CA . VAL A 1 101 ? 2.330 0.397 0.939 1.00 97.38 101 VAL A CA 1
ATOM 761 C C . VAL A 1 101 ? 3.700 -0.237 0.784 1.00 97.38 101 VAL A C 1
ATOM 763 O O . VAL A 1 101 ? 4.690 0.473 0.600 1.00 97.38 101 VAL A O 1
ATOM 766 N N . SER A 1 102 ? 3.760 -1.562 0.839 1.00 97.19 102 SER A N 1
ATOM 767 C CA . SER A 1 102 ? 4.983 -2.330 0.612 1.00 97.19 102 SER A CA 1
ATOM 768 C C . SER A 1 102 ? 5.072 -2.740 -0.852 1.00 97.19 102 SER A C 1
ATOM 770 O O . SER A 1 102 ? 4.133 -3.308 -1.406 1.00 97.19 102 SER A O 1
ATOM 772 N N . TYR A 1 103 ? 6.200 -2.460 -1.495 1.00 95.19 103 TYR A N 1
ATOM 773 C CA . TYR A 1 103 ? 6.388 -2.671 -2.925 1.00 95.19 103 TYR A CA 1
ATOM 774 C C . TYR A 1 103 ? 7.826 -3.045 -3.269 1.00 95.19 103 TYR A C 1
ATOM 776 O O . TYR A 1 103 ? 8.763 -2.732 -2.541 1.00 95.19 103 TYR A O 1
ATOM 784 N N . ARG A 1 104 ? 8.024 -3.652 -4.435 1.00 94.38 104 ARG A N 1
ATOM 785 C CA . ARG A 1 104 ? 9.349 -3.847 -5.039 1.00 94.38 104 ARG A CA 1
ATOM 786 C C . ARG A 1 104 ? 9.380 -3.251 -6.437 1.00 94.38 104 ARG A C 1
ATOM 788 O O . ARG A 1 104 ? 8.348 -3.136 -7.094 1.00 94.38 104 ARG A O 1
ATOM 795 N N . THR A 1 105 ? 10.563 -2.865 -6.894 1.00 90.56 105 THR A N 1
ATOM 796 C CA . THR A 1 105 ? 10.745 -2.317 -8.247 1.00 90.56 105 THR A CA 1
ATOM 797 C C . THR A 1 105 ? 11.169 -3.381 -9.252 1.00 90.56 105 THR A C 1
ATOM 799 O O . THR A 1 105 ? 10.975 -3.226 -10.448 1.00 90.56 105 THR A O 1
ATOM 802 N N . GLU A 1 106 ? 11.716 -4.498 -8.787 1.00 89.50 106 GLU A N 1
ATOM 803 C CA . GLU A 1 106 ? 12.220 -5.575 -9.634 1.00 89.50 106 GLU A CA 1
ATOM 804 C C . GLU A 1 106 ? 11.757 -6.917 -9.077 1.00 89.50 106 GLU A C 1
ATOM 806 O O . GLU A 1 106 ? 11.473 -7.042 -7.881 1.00 89.50 106 GLU A O 1
ATOM 811 N N . LYS A 1 107 ? 11.668 -7.925 -9.948 1.00 86.25 107 LYS A N 1
ATOM 812 C CA . LYS A 1 107 ? 11.361 -9.289 -9.520 1.00 86.25 107 LYS A CA 1
ATOM 813 C C . LYS A 1 107 ? 12.440 -9.734 -8.528 1.00 86.25 107 LYS A C 1
ATOM 815 O O . LYS A 1 107 ? 13.621 -9.621 -8.827 1.00 86.25 107 LYS A O 1
ATOM 820 N N . ASP A 1 108 ? 12.012 -10.186 -7.353 1.00 88.38 108 ASP A N 1
ATOM 821 C CA . ASP A 1 108 ? 12.880 -10.615 -6.243 1.00 88.38 108 ASP A CA 1
ATOM 822 C C . ASP A 1 108 ? 13.807 -9.512 -5.682 1.00 88.38 108 ASP A C 1
ATOM 824 O O . ASP A 1 108 ? 14.738 -9.787 -4.928 1.00 88.38 108 ASP A O 1
ATOM 828 N N . GLY A 1 109 ? 13.524 -8.245 -6.010 1.00 90.56 109 GLY A N 1
ATOM 829 C CA . GLY A 1 109 ? 14.229 -7.088 -5.468 1.00 90.56 109 GLY A CA 1
ATOM 830 C C . GLY A 1 109 ? 13.838 -6.754 -4.025 1.00 90.56 109 GLY A C 1
ATOM 831 O O . GLY A 1 109 ? 12.886 -7.297 -3.463 1.00 90.56 109 GLY A O 1
ATOM 832 N N . ILE A 1 110 ? 14.566 -5.800 -3.438 1.00 93.94 110 ILE A N 1
ATOM 833 C CA . ILE A 1 110 ? 14.321 -5.307 -2.076 1.00 93.94 110 ILE A CA 1
ATOM 834 C C . ILE A 1 110 ? 12.906 -4.725 -1.969 1.00 93.94 110 ILE A C 1
ATOM 836 O O . ILE A 1 110 ? 12.510 -3.880 -2.779 1.00 93.94 110 ILE A O 1
ATOM 840 N N . ILE A 1 111 ? 12.181 -5.145 -0.929 1.00 95.81 111 ILE A N 1
ATOM 841 C CA . ILE A 1 111 ? 10.893 -4.559 -0.560 1.00 95.81 111 ILE A CA 1
ATOM 842 C C . ILE A 1 111 ? 11.148 -3.198 0.089 1.00 95.81 111 ILE A C 1
ATOM 844 O O . ILE A 1 111 ? 11.911 -3.070 1.046 1.00 95.81 111 ILE A O 1
ATOM 848 N N . LYS A 1 112 ? 10.505 -2.178 -0.464 1.00 94.81 112 LYS A N 1
ATOM 849 C CA . LYS A 1 112 ? 10.466 -0.802 0.021 1.00 94.81 112 LYS A CA 1
ATOM 850 C C . LYS A 1 112 ? 9.062 -0.508 0.528 1.00 94.81 112 LYS A C 1
ATOM 852 O O . LYS A 1 112 ? 8.109 -1.168 0.120 1.00 94.81 112 LYS A O 1
ATOM 857 N N . SER A 1 113 ? 8.931 0.521 1.355 1.00 95.75 113 SER A N 1
ATOM 858 C CA . SER A 1 113 ? 7.638 0.910 1.913 1.00 95.75 113 SER A CA 1
ATOM 859 C C . SER A 1 113 ? 7.409 2.410 1.786 1.00 95.75 113 SER A C 1
ATOM 861 O O . SER A 1 113 ? 8.344 3.200 1.925 1.00 95.75 113 SER A O 1
ATOM 863 N N . ILE A 1 114 ? 6.163 2.796 1.516 1.00 95.31 114 ILE A N 1
ATOM 864 C CA . ILE A 1 114 ? 5.677 4.176 1.625 1.00 95.31 114 ILE A CA 1
ATOM 865 C C . ILE A 1 114 ? 4.742 4.215 2.827 1.00 95.31 114 ILE A C 1
ATOM 867 O O . ILE A 1 114 ? 3.732 3.513 2.829 1.00 95.31 114 ILE A O 1
ATOM 871 N N . LEU A 1 115 ? 5.088 5.005 3.841 1.00 95.56 115 LEU A N 1
ATOM 872 C CA . LEU A 1 115 ? 4.201 5.291 4.963 1.00 95.56 115 LEU A CA 1
ATOM 873 C C . LEU A 1 115 ? 3.406 6.557 4.645 1.00 95.56 115 LEU A C 1
ATOM 875 O O . LEU A 1 115 ? 3.993 7.582 4.300 1.00 95.56 115 LEU A O 1
ATOM 879 N N . VAL A 1 116 ? 2.089 6.472 4.773 1.00 93.69 116 VAL A N 1
ATOM 880 C CA . VAL A 1 116 ? 1.154 7.559 4.493 1.00 93.69 116 VAL A CA 1
ATOM 881 C C . VAL A 1 116 ? 0.258 7.745 5.705 1.00 93.69 116 VAL A C 1
ATOM 883 O O . VAL A 1 116 ? -0.264 6.770 6.242 1.00 93.69 116 VAL A O 1
ATOM 886 N N . GLU A 1 117 ? 0.072 8.985 6.134 1.00 93.56 117 GLU A N 1
ATOM 887 C CA . GLU A 1 117 ? -0.904 9.331 7.166 1.00 93.56 117 GLU A CA 1
ATOM 888 C C . GLU A 1 117 ? -2.211 9.768 6.502 1.00 93.56 117 GLU A C 1
ATOM 890 O O . GLU A 1 117 ? -2.202 10.351 5.415 1.00 93.56 117 GLU A O 1
ATOM 895 N N . PHE A 1 118 ? -3.338 9.445 7.128 1.00 89.25 118 PHE A N 1
ATOM 896 C CA . PHE A 1 118 ? -4.650 9.854 6.646 1.00 89.25 118 PHE A CA 1
ATOM 897 C C . PHE A 1 118 ? -4.770 11.365 6.797 1.00 89.25 118 PHE A C 1
ATOM 899 O O . PHE A 1 118 ? -4.492 11.907 7.868 1.00 89.25 118 PHE A O 1
ATOM 906 N N . ASP A 1 119 ? -5.183 12.045 5.730 1.00 77.38 119 ASP A N 1
ATOM 907 C CA . ASP A 1 119 ? -5.447 13.476 5.818 1.00 77.38 119 ASP A CA 1
ATOM 908 C C . ASP A 1 119 ? -6.688 13.689 6.690 1.00 77.38 119 ASP A C 1
ATOM 910 O O . ASP A 1 119 ? -7.789 13.254 6.348 1.00 77.38 119 ASP A O 1
ATOM 914 N N . SER A 1 120 ? -6.504 14.327 7.845 1.00 56.34 120 SER A N 1
ATOM 915 C CA . SER A 1 120 ? -7.570 14.588 8.814 1.00 56.34 120 SER A CA 1
ATOM 916 C C . SER A 1 120 ? -8.556 15.675 8.363 1.00 56.34 120 SER A C 1
ATOM 918 O O . SER A 1 120 ? -9.461 16.005 9.124 1.00 56.34 120 SER A O 1
ATOM 920 N N . ASN A 1 121 ? -8.366 16.271 7.177 1.00 48.56 121 ASN A N 1
ATOM 921 C CA . ASN A 1 121 ? -9.114 17.441 6.698 1.00 48.56 121 ASN A CA 1
ATOM 922 C C . ASN A 1 121 ? -10.178 17.158 5.616 1.00 48.56 121 ASN A C 1
ATOM 924 O O . ASN A 1 121 ? -10.586 18.103 4.940 1.00 48.56 121 ASN A O 1
ATOM 928 N N . ASN A 1 122 ? -10.631 15.912 5.437 1.00 41.53 122 ASN A N 1
ATOM 929 C CA . ASN A 1 122 ? -11.768 15.595 4.553 1.00 41.53 122 ASN A CA 1
ATOM 930 C C . ASN A 1 122 ? -13.068 15.365 5.325 1.00 41.53 122 ASN A C 1
ATOM 932 O O . ASN A 1 122 ? -13.064 14.503 6.232 1.00 41.53 122 ASN A O 1
#

Foldseek 3Di:
DDDDDPPPPPPPPPPPQFDKAWAKDDPDLFKIKIKIAADLQQAKDWDWKWFDPVPDIDTWDWFKAARVPPPHGDPGSHSPRMIMIITGDDRDPDRTQKMKTWIDRDVVHDIDIHIYGHDPPD

Radius of gyration: 19.47 Å; Cα contacts (8 Å, |Δi|>4): 250; chains: 1; bounding box: 51×57×46 Å